Protein AF-A0A8X6QBJ7-F1 (afdb_monomer_lite)

Sequence (45 aa):
MVDANQKWDVKEAIDWMKELTDFNLLWIEEPTSPDDILGHAVISK

Secondary structure (DSSP, 8-state):
-EE-TT---HHHHHHHHHHTGGG----EE--S-TT-HHHHHHHT-

Organism: Nephila pilipes (NCBI:t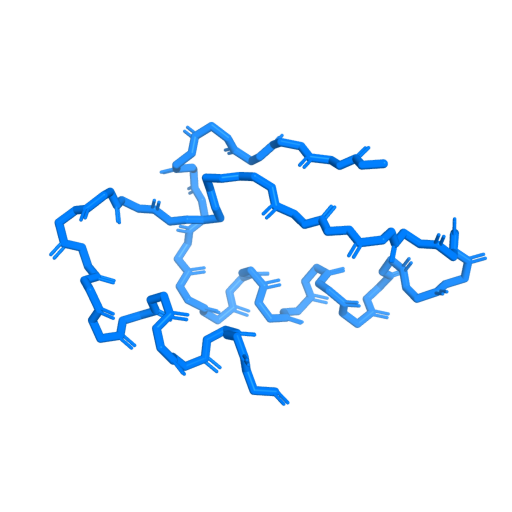xid299642)

pLDDT: mea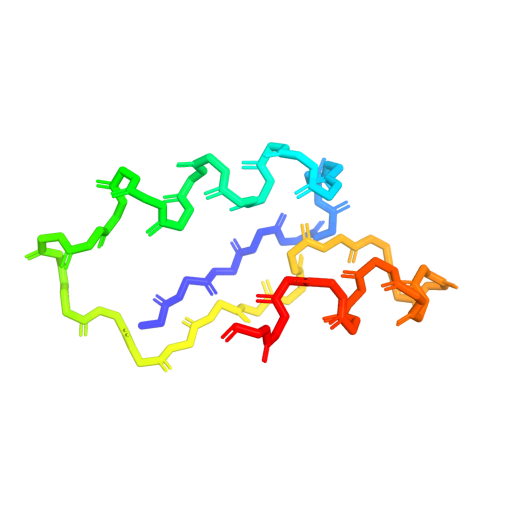n 95.85, std 3.12, range [78.38, 97.88]

InterPro domains:
  IPR013342 Mandelate racemase, C-terminal domain [PF13378] (1-44)
  IPR036849 Enolase-like, C-terminal domain superfamily [G3DSA:3.20.20.120] (1-45)
  IPR036849 Enolase-like, C-terminal domain superfamily [SSF51604] (1-44)
  IPR046945 L-rhamnonate dehydratase-like [PTHR13794] (1-45)

Foldseek 3Di:
DEEPPQPDFLVRLQVVVVVCVVVVDPDYHNSHDPVPVVSVVSNVD

Radius of gyration: 9.7 Å; chains: 1; bounding box: 21×16×24 Å

Structure (mmCIF, N/CA/C/O backbone):
data_AF-A0A8X6QBJ7-F1
#
_entry.id   AF-A0A8X6QBJ7-F1
#
loop_
_atom_site.group_PDB
_atom_site.id
_atom_site.type_symbol
_atom_site.label_atom_id
_atom_site.label_alt_id
_atom_site.label_comp_id
_atom_site.label_asym_id
_atom_site.label_entity_id
_atom_site.label_seq_id
_atom_site.pdbx_PDB_ins_code
_atom_site.Cartn_x
_atom_site.Cartn_y
_atom_site.Cartn_z
_atom_site.occupancy
_atom_site.B_iso_or_equiv
_atom_site.auth_seq_id
_atom_site.auth_comp_id
_atom_site.auth_asym_id
_atom_site.auth_atom_id
_atom_site.pdbx_PDB_model_num
ATOM 1 N N . MET A 1 1 ? -1.659 6.157 10.157 1.00 90.00 1 MET A N 1
ATOM 2 C CA . MET A 1 1 ? -0.832 5.891 8.965 1.00 90.00 1 MET A CA 1
ATOM 3 C C . MET A 1 1 ? -0.241 4.506 9.113 1.00 90.00 1 MET A C 1
ATOM 5 O O . MET A 1 1 ? -0.138 4.030 10.241 1.00 90.00 1 MET A O 1
ATOM 9 N N . VAL A 1 2 ? 0.063 3.865 7.997 1.00 95.31 2 VAL A N 1
ATOM 10 C CA . VAL A 1 2 ? 0.721 2.556 7.913 1.00 95.31 2 VAL A CA 1
ATOM 11 C C . VAL A 1 2 ? 1.789 2.647 6.829 1.00 95.31 2 VAL A C 1
ATOM 13 O O . VAL A 1 2 ? 1.655 3.475 5.931 1.00 95.31 2 VAL A O 1
ATOM 16 N N . ASP A 1 3 ? 2.820 1.817 6.920 1.00 97.19 3 ASP A N 1
ATOM 17 C CA . ASP A 1 3 ? 3.931 1.757 5.969 1.00 97.19 3 ASP A CA 1
ATOM 18 C C . ASP A 1 3 ? 4.151 0.291 5.568 1.00 97.19 3 ASP A C 1
ATOM 20 O O . ASP A 1 3 ? 4.336 -0.573 6.433 1.00 97.19 3 ASP A O 1
ATOM 24 N N . ALA A 1 4 ? 4.084 0.003 4.267 1.00 96.94 4 ALA A N 1
ATOM 25 C CA . ALA A 1 4 ? 4.250 -1.345 3.723 1.00 96.94 4 ALA A CA 1
ATOM 26 C C . ALA A 1 4 ? 5.680 -1.653 3.255 1.00 96.94 4 ALA A C 1
ATOM 28 O O . ALA A 1 4 ? 5.946 -2.784 2.844 1.00 96.94 4 ALA A O 1
ATOM 29 N N . ASN A 1 5 ? 6.608 -0.694 3.330 1.00 97.38 5 ASN A N 1
ATOM 30 C CA . ASN A 1 5 ? 8.020 -0.832 2.970 1.00 97.38 5 ASN A CA 1
ATOM 31 C C . ASN A 1 5 ? 8.222 -1.516 1.605 1.00 97.38 5 ASN A C 1
ATOM 33 O O . ASN A 1 5 ? 9.090 -2.387 1.451 1.00 97.38 5 ASN A O 1
ATOM 37 N N . GLN A 1 6 ? 7.372 -1.172 0.629 1.00 97.31 6 GLN A N 1
ATOM 38 C CA . GLN A 1 6 ? 7.421 -1.652 -0.757 1.00 97.31 6 GLN A CA 1
ATOM 39 C C . GLN A 1 6 ? 7.269 -3.177 -0.882 1.00 97.31 6 GLN A C 1
ATOM 41 O O . GLN A 1 6 ? 7.746 -3.778 -1.847 1.00 97.31 6 GLN A O 1
ATOM 46 N N . LYS A 1 7 ? 6.662 -3.833 0.116 1.00 97.50 7 LYS A N 1
ATOM 47 C CA . LYS A 1 7 ? 6.579 -5.299 0.174 1.00 97.50 7 LYS A CA 1
ATOM 48 C C . LYS A 1 7 ? 5.429 -5.891 -0.618 1.00 97.50 7 LYS A C 1
ATOM 50 O O . LYS A 1 7 ? 5.559 -7.038 -1.039 1.00 97.50 7 LYS A O 1
ATOM 55 N N . TRP A 1 8 ? 4.338 -5.154 -0.784 1.00 97.62 8 TRP A N 1
ATOM 56 C CA . TRP A 1 8 ? 3.136 -5.692 -1.404 1.00 97.62 8 TRP A CA 1
ATOM 57 C C . TRP A 1 8 ? 3.133 -5.479 -2.912 1.00 97.62 8 TRP A C 1
ATOM 59 O O . TRP A 1 8 ? 3.710 -4.523 -3.439 1.00 97.62 8 TRP A O 1
ATOM 69 N N . ASP A 1 9 ? 2.448 -6.382 -3.607 1.00 97.31 9 ASP A N 1
ATOM 70 C CA . ASP A 1 9 ? 1.982 -6.116 -4.962 1.00 97.31 9 ASP A CA 1
ATOM 71 C C . ASP A 1 9 ? 0.698 -5.264 -4.940 1.00 97.31 9 ASP A C 1
ATOM 73 O O . ASP A 1 9 ? 0.093 -5.017 -3.894 1.00 97.31 9 ASP A O 1
ATOM 77 N N . VAL A 1 10 ? 0.259 -4.799 -6.111 1.00 97.38 10 VAL A N 1
ATOM 78 C CA . VAL A 1 10 ? -0.921 -3.927 -6.230 1.00 97.38 10 VAL A CA 1
ATOM 79 C C . VAL A 1 10 ? -2.185 -4.572 -5.660 1.00 97.38 10 VAL A C 1
ATOM 81 O O . VAL A 1 10 ? -2.991 -3.897 -5.020 1.00 97.38 10 VAL A O 1
ATOM 84 N N . LYS A 1 11 ? -2.388 -5.871 -5.898 1.00 97.69 11 LYS A N 1
ATOM 85 C CA . LYS A 1 11 ? -3.604 -6.559 -5.461 1.00 97.69 11 LYS A CA 1
ATOM 86 C C . LYS A 1 11 ? -3.587 -6.754 -3.947 1.00 97.69 11 LYS A C 1
ATOM 88 O O . LYS A 1 11 ? -4.597 -6.504 -3.298 1.00 97.69 11 LYS A O 1
ATOM 93 N N . GLU A 1 12 ? -2.455 -7.181 -3.404 1.00 97.88 12 GLU A N 1
ATOM 94 C CA . GLU A 1 12 ? -2.234 -7.344 -1.974 1.00 97.88 12 GLU A CA 1
ATOM 95 C C . GLU A 1 12 ? -2.415 -6.012 -1.238 1.00 97.88 12 GLU A C 1
ATOM 97 O O . GLU A 1 12 ? -3.142 -5.968 -0.247 1.00 97.88 12 GLU A O 1
ATOM 102 N N . ALA A 1 13 ? -1.867 -4.911 -1.763 1.00 97.38 13 ALA A N 1
ATOM 103 C CA . ALA A 1 13 ? -2.077 -3.583 -1.194 1.00 97.38 13 ALA A CA 1
ATOM 104 C C . ALA A 1 13 ? -3.568 -3.207 -1.145 1.00 97.38 13 ALA A C 1
ATOM 106 O O . ALA A 1 13 ? -4.057 -2.765 -0.108 1.00 97.38 13 ALA A O 1
ATOM 107 N N . ILE A 1 14 ? -4.320 -3.428 -2.230 1.00 96.75 14 ILE A N 1
ATOM 108 C CA . ILE A 1 14 ? -5.770 -3.165 -2.272 1.00 96.75 14 ILE A CA 1
ATOM 109 C C . ILE A 1 14 ? -6.528 -4.027 -1.261 1.00 96.75 14 ILE A C 1
ATOM 111 O O . ILE A 1 14 ? -7.466 -3.548 -0.623 1.00 96.75 14 ILE A O 1
ATOM 115 N N . ASP A 1 15 ? -6.165 -5.301 -1.135 1.00 97.62 15 ASP A N 1
ATOM 116 C CA . ASP A 1 15 ? -6.833 -6.208 -0.210 1.00 97.62 15 ASP A CA 1
ATOM 117 C C . ASP A 1 15 ? -6.565 -5.785 1.245 1.00 97.62 15 ASP A C 1
ATOM 119 O O . ASP A 1 15 ? -7.516 -5.663 2.016 1.00 97.62 15 ASP A O 1
ATOM 123 N N . TRP A 1 16 ? -5.335 -5.392 1.593 1.00 96.62 16 TRP A N 1
ATOM 124 C CA . TRP A 1 16 ? -5.035 -4.800 2.902 1.00 96.62 16 TRP A CA 1
ATOM 125 C C . TRP A 1 16 ? -5.788 -3.496 3.164 1.00 96.62 16 TRP A C 1
ATOM 127 O O . TRP A 1 16 ? -6.284 -3.297 4.272 1.00 96.62 16 TRP A O 1
ATOM 137 N N . MET A 1 17 ? -5.936 -2.619 2.166 1.00 94.38 17 MET A N 1
ATOM 138 C CA . MET A 1 17 ? -6.697 -1.377 2.342 1.00 94.38 17 MET A CA 1
ATOM 139 C C . MET A 1 17 ? -8.174 -1.626 2.669 1.00 94.38 17 MET A C 1
ATOM 141 O O . MET A 1 17 ? -8.772 -0.815 3.374 1.00 94.38 17 MET A O 1
ATOM 145 N N . LYS A 1 18 ? -8.756 -2.744 2.212 1.00 94.69 18 LYS A N 1
ATOM 146 C CA . LYS A 1 18 ? -10.116 -3.157 2.597 1.00 94.69 18 LYS A CA 1
ATOM 147 C C . LYS A 1 18 ? -10.164 -3.705 4.019 1.00 94.69 18 LYS A C 1
ATOM 149 O O . LYS A 1 18 ? -11.059 -3.341 4.766 1.00 94.69 18 LYS A O 1
ATOM 154 N N . GLU A 1 1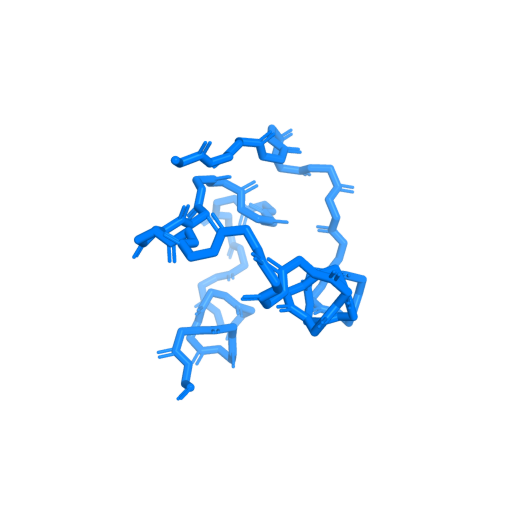9 ? -9.212 -4.552 4.399 1.00 96.19 19 GLU A N 1
ATOM 155 C CA . GLU A 1 19 ? -9.163 -5.136 5.750 1.00 96.19 19 GLU A CA 1
ATOM 156 C C . GLU A 1 19 ? -8.896 -4.076 6.832 1.00 96.19 19 GLU A C 1
ATOM 158 O O . GLU A 1 19 ? -9.305 -4.217 7.983 1.00 96.19 19 GLU A O 1
ATOM 163 N N . LEU A 1 20 ? -8.213 -2.988 6.469 1.00 95.19 20 LEU A N 1
ATOM 164 C CA . LEU A 1 20 ? -7.820 -1.936 7.401 1.00 95.19 20 LEU A CA 1
ATOM 165 C C . LEU A 1 20 ? -8.831 -0.779 7.521 1.00 95.19 20 LEU A C 1
ATOM 167 O O . LEU A 1 20 ? -8.543 0.204 8.213 1.00 95.19 20 LEU A O 1
ATOM 171 N N . THR A 1 21 ? -10.015 -0.864 6.900 1.00 94.12 21 THR A N 1
ATOM 172 C CA . THR A 1 21 ? -11.003 0.236 6.908 1.00 94.12 21 THR A CA 1
ATOM 173 C C . THR A 1 21 ? -11.472 0.629 8.308 1.00 94.12 21 THR A C 1
ATOM 175 O O . THR A 1 21 ? -11.724 1.807 8.563 1.00 94.12 21 THR A O 1
ATOM 178 N N . ASP A 1 22 ? -11.526 -0.323 9.238 1.00 96.38 22 ASP A N 1
ATOM 179 C CA . ASP A 1 22 ? -12.037 -0.099 10.597 1.00 96.38 22 ASP A CA 1
ATOM 180 C C . ASP A 1 22 ? -11.102 0.763 11.463 1.00 96.38 22 ASP A C 1
ATOM 182 O O . ASP A 1 22 ? -11.504 1.282 12.506 1.00 96.38 22 ASP A O 1
ATOM 186 N N . PHE A 1 23 ? -9.855 0.963 11.026 1.00 95.81 23 PHE A N 1
ATOM 187 C CA . PHE A 1 23 ? -8.833 1.695 11.777 1.00 95.81 23 PHE A CA 1
ATOM 188 C C . PHE A 1 23 ? -8.764 3.189 11.435 1.00 95.81 23 PHE A C 1
ATOM 190 O O . PHE A 1 23 ? -7.912 3.895 11.978 1.00 95.81 23 PHE A O 1
ATOM 197 N N . ASN A 1 24 ? -9.645 3.685 10.556 1.00 93.19 24 ASN A N 1
ATOM 198 C CA . ASN A 1 24 ? -9.717 5.095 10.153 1.00 93.19 24 ASN A CA 1
ATOM 199 C C . ASN A 1 24 ? -8.346 5.667 9.725 1.00 93.19 24 ASN A C 1
ATOM 201 O O . ASN A 1 24 ? -7.915 6.740 10.161 1.00 93.19 24 ASN A O 1
ATOM 205 N N . LEU A 1 25 ? -7.610 4.898 8.917 1.00 94.38 25 LEU A N 1
ATOM 206 C CA . LEU A 1 25 ? -6.288 5.280 8.429 1.00 94.38 25 LEU A CA 1
ATOM 207 C C . LEU A 1 25 ? -6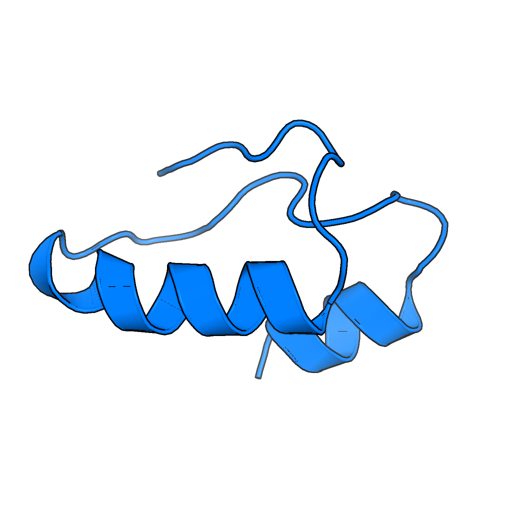.403 6.409 7.400 1.00 94.38 25 LEU A C 1
ATOM 209 O O . LEU A 1 25 ? -7.208 6.341 6.479 1.00 94.38 25 LEU A O 1
ATOM 213 N N . LEU A 1 26 ? -5.555 7.432 7.535 1.00 94.00 26 LEU A N 1
ATOM 214 C CA . LEU A 1 26 ? -5.535 8.573 6.611 1.00 94.00 26 LEU A CA 1
ATOM 215 C C . LEU A 1 26 ? -4.754 8.300 5.317 1.00 94.00 26 LEU A C 1
ATOM 217 O O . LEU A 1 26 ? -5.089 8.863 4.281 1.00 94.00 26 LEU A O 1
ATOM 221 N N . TRP A 1 27 ? -3.701 7.480 5.379 1.00 94.38 27 TRP A N 1
ATOM 222 C CA . TRP A 1 27 ? -2.898 7.074 4.223 1.00 94.38 27 TRP A CA 1
ATOM 223 C C . TRP A 1 27 ? -2.086 5.804 4.519 1.00 94.38 27 TRP A C 1
ATOM 225 O O . TRP A 1 27 ? -1.858 5.456 5.689 1.00 94.38 27 TRP A O 1
ATOM 235 N N . ILE A 1 28 ? -1.628 5.173 3.435 1.00 95.62 28 ILE A N 1
ATOM 236 C CA . ILE A 1 28 ? -0.631 4.099 3.379 1.00 95.62 28 ILE A CA 1
ATOM 237 C C . ILE A 1 28 ? 0.623 4.628 2.677 1.00 95.62 28 ILE A C 1
ATOM 239 O O . ILE A 1 28 ? 0.532 5.292 1.646 1.00 95.62 28 ILE A O 1
ATOM 243 N N . GLU A 1 29 ? 1.783 4.372 3.265 1.00 97.50 29 GLU A N 1
ATOM 244 C CA . GLU A 1 29 ? 3.098 4.737 2.749 1.00 97.50 29 GLU A CA 1
ATOM 245 C C . GLU A 1 29 ? 3.758 3.521 2.090 1.00 97.50 29 GLU A C 1
ATOM 247 O O . GLU A 1 29 ? 3.610 2.389 2.556 1.00 97.50 29 GLU A O 1
ATOM 252 N N . GLU A 1 30 ? 4.425 3.768 0.961 1.00 97.56 30 GLU A N 1
ATOM 253 C CA . GLU A 1 30 ? 5.160 2.765 0.184 1.00 97.56 30 GLU A CA 1
ATOM 254 C C . GLU A 1 30 ? 4.410 1.429 -0.037 1.00 97.56 30 GLU A C 1
ATOM 256 O O . GLU A 1 30 ? 4.966 0.360 0.234 1.00 97.56 30 GLU A O 1
ATOM 261 N N . PRO A 1 31 ? 3.155 1.440 -0.542 1.00 97.06 31 PRO A N 1
ATOM 262 C CA . PRO A 1 31 ? 2.363 0.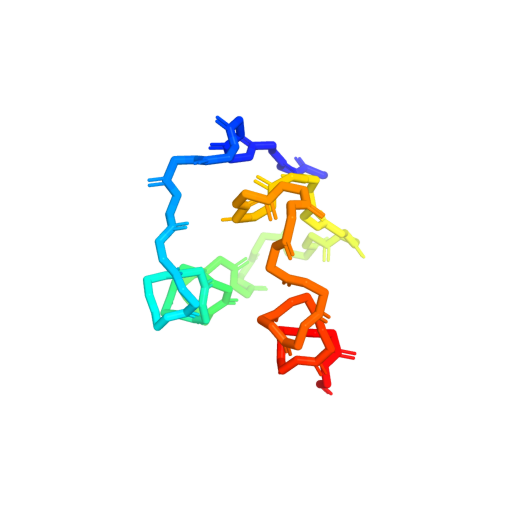218 -0.696 1.00 97.06 31 PRO A CA 1
ATOM 263 C C . PRO A 1 31 ? 2.986 -0.789 -1.671 1.0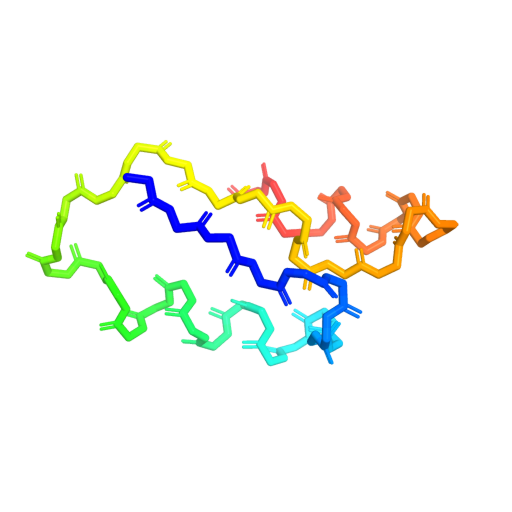0 97.06 31 PRO A C 1
ATOM 265 O O . PRO A 1 31 ? 2.758 -1.982 -1.535 1.00 97.06 31 PRO A O 1
ATOM 268 N N . THR A 1 32 ? 3.762 -0.325 -2.651 1.00 97.88 32 THR A N 1
ATOM 269 C CA . THR A 1 32 ? 4.429 -1.150 -3.673 1.00 97.88 32 THR A CA 1
ATOM 270 C C . THR A 1 32 ? 5.780 -0.524 -4.033 1.00 97.88 32 THR A C 1
ATOM 272 O O . THR A 1 32 ? 6.102 0.568 -3.553 1.00 97.88 32 THR A O 1
ATOM 275 N N . SER A 1 33 ? 6.565 -1.193 -4.885 1.00 97.44 33 SER A N 1
ATOM 276 C CA . SER A 1 33 ? 7.785 -0.643 -5.488 1.00 97.44 33 SER A CA 1
ATOM 277 C C . SER A 1 33 ? 7.611 0.815 -5.962 1.00 97.44 33 SER A C 1
ATOM 279 O O . SER A 1 33 ? 6.597 1.142 -6.589 1.00 97.44 33 SER A O 1
ATOM 281 N N . PRO A 1 34 ? 8.595 1.704 -5.732 1.00 96.88 34 PRO A N 1
ATOM 282 C CA . PRO A 1 34 ? 8.567 3.083 -6.219 1.00 96.88 34 PRO A CA 1
ATOM 283 C C . PRO A 1 34 ? 8.569 3.163 -7.752 1.00 96.88 34 PRO A C 1
ATOM 285 O O . PRO A 1 34 ? 8.103 4.156 -8.309 1.00 96.88 34 PRO A O 1
ATOM 288 N N . ASP A 1 35 ? 9.041 2.114 -8.432 1.00 97.88 35 ASP A N 1
ATOM 289 C CA . ASP A 1 35 ? 9.086 2.054 -9.895 1.00 97.88 35 ASP A CA 1
ATOM 290 C C . ASP A 1 35 ? 7.717 1.729 -10.523 1.00 97.88 35 ASP A C 1
ATOM 292 O O . ASP A 1 35 ? 7.496 2.006 -11.705 1.00 97.88 35 ASP A O 1
ATOM 296 N N . ASP A 1 36 ? 6.768 1.175 -9.758 1.00 97.00 36 ASP A N 1
ATOM 297 C CA . ASP A 1 36 ? 5.435 0.817 -10.260 1.00 97.00 36 ASP A CA 1
ATOM 298 C C . ASP A 1 36 ? 4.449 1.992 -10.171 1.00 97.00 36 ASP A C 1
ATOM 300 O O . ASP A 1 36 ? 3.449 1.974 -9.451 1.00 97.00 36 ASP A O 1
ATOM 304 N N . ILE A 1 37 ? 4.738 3.054 -10.926 1.00 96.50 37 ILE A N 1
ATOM 305 C CA . ILE A 1 37 ? 3.933 4.288 -10.962 1.00 96.50 37 ILE A CA 1
ATOM 306 C C . ILE A 1 37 ? 2.466 3.997 -11.321 1.00 96.50 37 ILE A C 1
ATOM 308 O O . ILE A 1 37 ? 1.551 4.635 -10.793 1.00 96.50 37 ILE A O 1
ATOM 312 N N . LEU A 1 38 ? 2.224 3.031 -12.214 1.00 97.69 38 LEU A N 1
ATOM 313 C CA . LEU A 1 38 ? 0.865 2.636 -12.585 1.00 97.69 38 LEU A CA 1
ATOM 314 C C . LEU A 1 38 ? 0.171 1.900 -11.436 1.00 97.69 38 LEU A C 1
ATOM 316 O O . LEU A 1 38 ? -1.003 2.167 -11.190 1.00 97.69 38 LEU A O 1
ATOM 320 N N . GLY A 1 39 ? 0.882 1.049 -10.695 1.00 97.00 39 GLY A N 1
ATOM 321 C CA . GLY A 1 39 ? 0.389 0.430 -9.469 1.00 97.00 39 GLY A CA 1
ATOM 322 C C . GLY A 1 39 ? -0.014 1.452 -8.408 1.00 97.00 39 GLY A C 1
ATOM 323 O O . GLY A 1 39 ? -1.133 1.392 -7.895 1.00 97.00 39 GLY A O 1
ATOM 324 N N . HIS A 1 40 ? 0.823 2.465 -8.157 1.00 96.75 40 HIS A N 1
ATOM 325 C CA . HIS A 1 40 ? 0.484 3.576 -7.250 1.00 96.75 40 HIS A CA 1
ATOM 326 C C . HIS A 1 40 ? -0.792 4.309 -7.686 1.00 96.75 40 HIS A C 1
ATOM 328 O O . HIS A 1 40 ? -1.653 4.615 -6.857 1.00 96.75 40 HIS A O 1
ATOM 334 N N . ALA A 1 41 ? -0.959 4.538 -8.992 1.00 96.69 41 ALA A N 1
ATOM 335 C CA . ALA A 1 41 ? -2.158 5.164 -9.547 1.00 96.69 41 ALA A CA 1
ATOM 336 C C . ALA A 1 41 ? -3.414 4.276 -9.454 1.00 96.69 41 ALA A C 1
ATOM 338 O O . ALA A 1 41 ? -4.529 4.798 -9.437 1.00 96.69 41 ALA A O 1
ATOM 339 N N . VAL A 1 42 ? -3.261 2.949 -9.416 1.00 97.19 42 VAL A N 1
ATOM 340 C CA . VAL A 1 42 ? -4.371 2.006 -9.206 1.00 97.19 42 VAL A CA 1
ATOM 341 C C . VAL A 1 42 ? -4.803 1.986 -7.739 1.00 97.19 42 VAL A C 1
ATOM 343 O O . VAL A 1 42 ? -6.002 1.958 -7.478 1.00 97.19 42 VAL A O 1
ATOM 346 N N . ILE A 1 43 ? -3.852 2.036 -6.803 1.00 95.44 43 ILE A N 1
ATOM 347 C CA . ILE A 1 43 ? -4.114 2.001 -5.353 1.00 95.44 43 ILE A CA 1
ATOM 348 C C . ILE A 1 43 ? -4.724 3.313 -4.851 1.00 95.44 43 ILE A C 1
ATOM 350 O O . ILE A 1 43 ? -5.554 3.298 -3.952 1.00 95.44 43 ILE A O 1
ATOM 354 N N . SER A 1 44 ? -4.338 4.447 -5.437 1.00 92.06 44 SER A N 1
ATOM 355 C CA . SER A 1 44 ? -4.763 5.785 -4.989 1.00 92.06 44 SER A CA 1
ATOM 356 C C . SER A 1 44 ? -6.171 6.201 -5.457 1.00 92.06 44 SER A C 1
ATOM 358 O O . SER A 1 44 ? -6.474 7.395 -5.471 1.00 92.06 44 SER A O 1
ATOM 360 N N . LYS A 1 45 ? -7.007 5.256 -5.899 1.00 78.38 45 LYS A N 1
ATOM 361 C CA . LYS A 1 45 ? -8.389 5.499 -6.349 1.00 78.38 45 LYS A CA 1
ATOM 362 C C . LYS A 1 45 ? -9.398 5.122 -5.279 1.00 78.38 45 LYS A C 1
ATOM 364 O O . LYS A 1 45 ? -10.394 5.869 -5.174 1.00 78.38 45 LYS A O 1
#